Protein AF-W1Y6G8-F1 (afdb_monomer_lite)

Foldseek 3Di:
DPPPPPQWDWDDDPNDIDIWGWDDDPAATWTHPQQKIWGDHDQFIWIDGNPDTPDGRHGNDPDPD

pLDDT: mean 89.87, std 12.59, range [42.91, 97.94]

InterPro domains:
  IPR018660 C-type lysozyme inhibitor [PF09864] (5-52)
  IPR036328 C-type lysozyme inhibitor super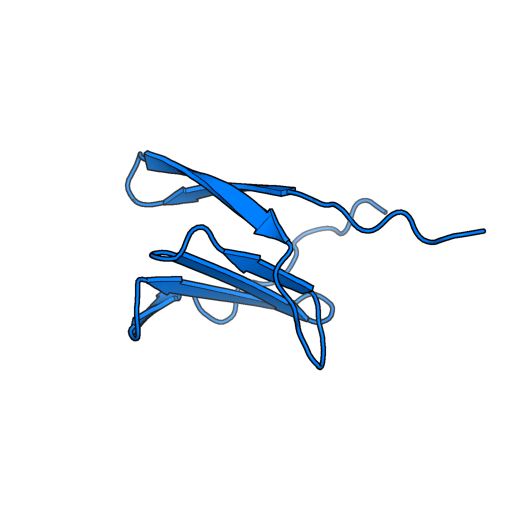family [G3DSA:2.40.128.200] (1-65)
  IPR036328 C-type lysozyme inhibitor superfamily [SSF141488] (6-63)

Secondary structure (DSSP, 8-state):
------SEEEEEETTEEEEEEEE--SSSEEEESSSEEEEEETTEEEEEETTEEEEEEEE-SS---

Organism: NCBI:txid408170

Radius of gyration: 11.91 Å; chains: 1; bounding box: 37×24×27 Å

Structure (mmCIF, N/CA/C/O backbone):
data_AF-W1Y6G8-F1
#
_entry.id   AF-W1Y6G8-F1
#
loop_
_at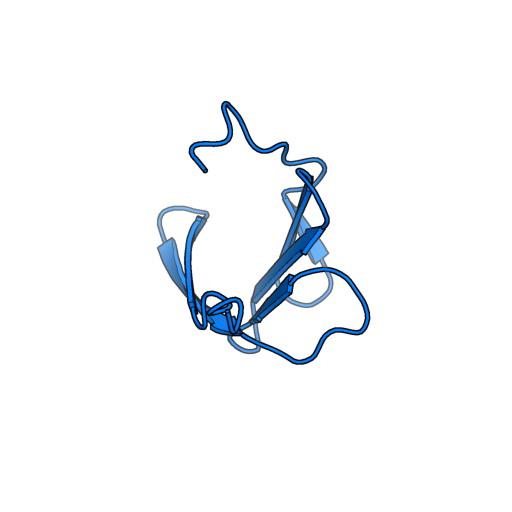om_site.group_PDB
_atom_site.id
_atom_site.type_symbol
_atom_site.label_atom_id
_atom_site.label_alt_id
_atom_site.label_comp_id
_atom_site.label_asym_id
_atom_site.label_entity_id
_atom_site.label_seq_id
_atom_site.pdbx_PDB_ins_code
_atom_site.Cartn_x
_atom_site.Cartn_y
_atom_site.Cartn_z
_atom_site.occupancy
_atom_site.B_iso_or_equiv
_atom_site.auth_seq_id
_atom_site.auth_comp_id
_atom_site.auth_asym_id
_atom_site.auth_atom_id
_atom_site.pdbx_PDB_model_num
ATOM 1 N N . ALA A 1 1 ? 28.739 -0.469 -2.035 1.00 42.91 1 ALA A N 1
ATOM 2 C CA . ALA A 1 1 ? 27.724 0.552 -1.706 1.00 42.91 1 ALA A CA 1
ATOM 3 C C . ALA A 1 1 ? 26.545 -0.137 -1.031 1.00 42.91 1 ALA A C 1
ATOM 5 O O . ALA A 1 1 ? 25.880 -0.944 -1.674 1.00 42.91 1 ALA A O 1
ATOM 6 N N . SER A 1 2 ? 26.332 0.090 0.264 1.00 47.59 2 SER A N 1
ATOM 7 C CA . SER A 1 2 ? 25.115 -0.346 0.953 1.00 47.59 2 SER A CA 1
ATOM 8 C C . SER A 1 2 ? 23.921 0.329 0.275 1.00 47.59 2 SER A C 1
ATOM 10 O O . SER A 1 2 ? 23.838 1.553 0.241 1.00 47.59 2 SER A O 1
ATOM 12 N N . ARG A 1 3 ? 23.014 -0.446 -0.334 1.00 56.09 3 ARG A N 1
ATOM 13 C CA . ARG A 1 3 ? 21.737 0.098 -0.813 1.00 56.09 3 ARG A CA 1
ATOM 14 C C . ARG A 1 3 ? 20.992 0.600 0.415 1.00 56.09 3 ARG A C 1
ATOM 16 O O . ARG A 1 3 ? 20.516 -0.208 1.207 1.00 56.09 3 ARG A O 1
ATOM 23 N N . GLN A 1 4 ? 20.937 1.912 0.596 1.00 59.59 4 GLN A N 1
ATOM 24 C CA . GLN A 1 4 ? 20.169 2.525 1.667 1.00 59.59 4 GLN A CA 1
ATOM 25 C C . GLN A 1 4 ? 18.692 2.309 1.328 1.00 59.59 4 GLN A C 1
ATOM 27 O O . GLN A 1 4 ? 18.113 3.029 0.516 1.00 59.59 4 GLN A O 1
ATOM 32 N N . SER A 1 5 ? 18.106 1.229 1.845 1.00 68.81 5 SER A N 1
ATOM 33 C CA . SER A 1 5 ? 16.686 0.964 1.654 1.00 68.81 5 SER A CA 1
ATOM 34 C C . SER A 1 5 ? 15.904 2.079 2.335 1.00 68.81 5 SER A C 1
ATOM 36 O O . SER A 1 5 ? 16.175 2.402 3.493 1.00 68.81 5 SER A O 1
ATOM 38 N N . ARG A 1 6 ? 14.939 2.676 1.624 1.00 79.81 6 ARG A N 1
ATOM 39 C CA . ARG A 1 6 ? 13.989 3.613 2.236 1.00 79.81 6 ARG A CA 1
ATOM 40 C C . ARG A 1 6 ? 13.390 2.948 3.470 1.00 79.81 6 ARG A C 1
ATOM 42 O O . ARG A 1 6 ? 12.827 1.862 3.347 1.00 79.81 6 ARG A O 1
ATOM 49 N N . GLN A 1 7 ? 13.526 3.598 4.622 1.00 91.06 7 GLN A N 1
ATOM 50 C CA . GLN A 1 7 ? 13.021 3.078 5.894 1.00 91.06 7 GLN A CA 1
ATOM 51 C C . GLN A 1 7 ? 11.548 3.411 6.121 1.00 91.06 7 GLN A C 1
ATOM 53 O O . GLN A 1 7 ? 10.886 2.750 6.914 1.00 91.06 7 GLN A O 1
ATOM 58 N N . GLU A 1 8 ? 11.022 4.399 5.401 1.00 95.06 8 GLU A N 1
ATOM 59 C CA . GLU A 1 8 ? 9.642 4.850 5.525 1.00 95.06 8 GLU A CA 1
ATOM 60 C C . GLU A 1 8 ? 9.068 5.213 4.152 1.00 95.06 8 GLU A C 1
ATOM 62 O O . GLU A 1 8 ? 9.794 5.592 3.222 1.00 95.06 8 GLU A O 1
ATOM 67 N N . VAL A 1 9 ? 7.748 5.108 4.034 1.00 94.38 9 VAL A N 1
ATOM 68 C CA . VAL A 1 9 ? 6.977 5.592 2.886 1.00 94.38 9 VAL A CA 1
ATOM 69 C C . VAL A 1 9 ? 5.790 6.394 3.379 1.00 94.38 9 VAL A C 1
ATOM 71 O O . VAL A 1 9 ? 5.225 6.110 4.434 1.00 94.38 9 VAL A O 1
ATOM 74 N N . SER A 1 10 ? 5.409 7.394 2.590 1.00 95.88 10 SER A N 1
ATOM 75 C CA . SER A 1 10 ? 4.172 8.129 2.810 1.00 95.88 10 SER A CA 1
ATOM 76 C C . SER A 1 10 ? 3.331 8.093 1.549 1.00 95.88 10 SER A C 1
ATOM 78 O O . SER A 1 10 ? 3.868 8.250 0.453 1.00 95.88 10 SER A O 1
ATOM 80 N N . PHE A 1 11 ? 2.031 7.874 1.699 1.00 94.00 11 PHE A N 1
ATOM 81 C CA . PHE A 1 11 ? 1.083 7.914 0.589 1.00 94.00 11 PHE A CA 1
ATOM 82 C C . PHE A 1 11 ? -0.276 8.402 1.078 1.00 94.00 11 PHE A C 1
ATOM 84 O O . PHE A 1 11 ? -0.584 8.323 2.266 1.00 94.00 11 PHE A O 1
ATOM 91 N N . VAL A 1 12 ? -1.075 8.927 0.153 1.00 95.38 12 VAL A N 1
ATOM 92 C CA . VAL A 1 12 ? -2.438 9.374 0.442 1.00 95.38 12 VAL A CA 1
ATOM 93 C C . VAL A 1 12 ? -3.413 8.288 0.013 1.00 95.38 12 VAL A C 1
ATOM 95 O O . VAL A 1 12 ? -3.336 7.790 -1.109 1.00 95.38 12 VAL A O 1
ATOM 98 N N . TYR A 1 13 ? -4.337 7.936 0.899 1.00 94.75 13 TYR A N 1
ATOM 99 C CA . TYR A 1 13 ? -5.455 7.046 0.607 1.00 94.75 13 TYR A CA 1
ATOM 100 C C . TYR A 1 13 ? -6.702 7.583 1.303 1.00 94.75 13 TYR A C 1
ATOM 102 O O . TYR A 1 13 ? -6.650 7.870 2.495 1.00 94.75 13 TYR A O 1
ATOM 110 N N . ASP A 1 14 ? -7.799 7.743 0.559 1.00 93.56 14 ASP A N 1
ATOM 111 C CA . ASP A 1 14 ? -9.071 8.267 1.084 1.00 93.56 14 ASP A CA 1
ATOM 112 C C . ASP A 1 14 ? -8.903 9.609 1.831 1.00 93.56 14 ASP A C 1
ATOM 114 O O . ASP A 1 14 ? -9.317 9.781 2.974 1.00 93.56 14 ASP A O 1
ATOM 118 N N . ASN A 1 15 ? -8.171 10.544 1.207 1.00 95.25 15 ASN A N 1
ATOM 119 C CA . ASN A 1 15 ? -7.806 11.857 1.760 1.00 95.25 15 ASN A CA 1
ATOM 120 C C . ASN A 1 15 ? -6.995 11.835 3.074 1.00 95.25 15 ASN A C 1
ATOM 122 O O . ASN A 1 15 ? -6.740 12.892 3.651 1.00 95.25 15 ASN A O 1
ATOM 126 N N . GLN A 1 16 ? -6.516 10.670 3.512 1.00 95.50 16 GLN A N 1
ATOM 127 C CA . GLN A 1 16 ? -5.646 10.524 4.672 1.00 95.50 16 GLN A CA 1
ATOM 128 C C . GLN A 1 16 ? -4.190 10.325 4.234 1.00 95.50 16 GLN A C 1
ATOM 130 O O . GLN A 1 16 ? -3.884 9.423 3.453 1.00 95.50 16 GLN A O 1
ATOM 135 N N . LEU A 1 17 ? -3.277 11.145 4.767 1.00 97.31 17 LEU A N 1
ATOM 136 C CA . LEU A 1 17 ? -1.838 10.910 4.651 1.00 97.31 17 LEU A CA 1
ATOM 137 C C . LEU A 1 17 ? -1.430 9.793 5.617 1.00 97.31 17 LEU A C 1
ATOM 139 O O . LEU A 1 17 ? -1.638 9.891 6.826 1.00 97.31 17 LEU A O 1
ATOM 143 N N . LEU A 1 18 ? -0.855 8.728 5.073 1.00 97.81 18 LEU A N 1
ATOM 144 C CA . LEU A 1 18 ? -0.373 7.572 5.81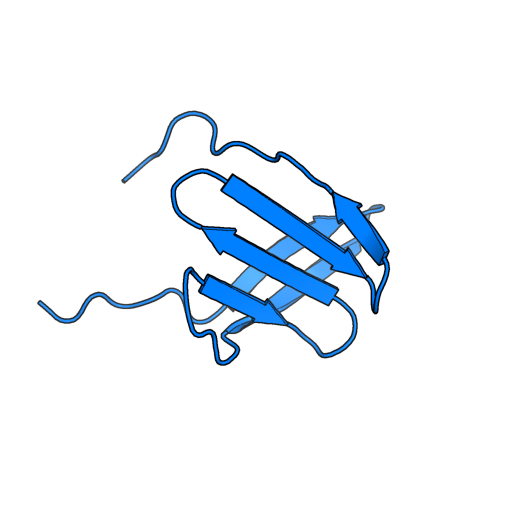6 1.00 97.81 18 LEU A CA 1
ATOM 145 C C . LEU A 1 18 ? 1.150 7.585 5.838 1.00 97.81 18 LEU A C 1
ATOM 147 O O . LEU A 1 18 ? 1.774 7.855 4.814 1.00 97.81 18 LEU A O 1
ATOM 151 N N . HIS A 1 19 ? 1.731 7.250 6.988 1.00 97.56 19 HIS A N 1
ATOM 152 C CA . HIS A 1 19 ? 3.173 7.136 7.192 1.00 97.56 19 HIS A CA 1
ATOM 153 C C . HIS A 1 19 ? 3.491 5.726 7.679 1.00 97.56 19 HIS A C 1
ATOM 155 O O . HIS A 1 19 ? 3.112 5.348 8.787 1.00 97.56 19 HIS A O 1
ATOM 161 N N . LEU A 1 20 ? 4.166 4.936 6.845 1.00 97.62 20 LEU A N 1
ATOM 162 C CA . LEU A 1 20 ? 4.451 3.533 7.128 1.00 97.62 20 LEU A CA 1
ATOM 163 C C . LEU A 1 20 ? 5.949 3.299 7.286 1.00 97.62 20 LEU A C 1
ATOM 165 O O . LEU A 1 20 ? 6.754 3.820 6.512 1.00 97.62 20 LEU A O 1
ATOM 169 N N . LYS A 1 21 ? 6.310 2.442 8.241 1.00 97.19 21 LYS A N 1
ATOM 170 C CA . LYS A 1 21 ? 7.697 2.042 8.504 1.00 97.19 21 LYS A CA 1
ATOM 171 C C . LYS A 1 21 ? 8.024 0.729 7.820 1.00 97.19 21 LYS A C 1
ATOM 173 O O . LYS A 1 21 ? 7.149 -0.117 7.642 1.00 97.19 21 LYS A O 1
ATOM 178 N N . GLN A 1 22 ? 9.282 0.547 7.441 1.00 96.31 22 GLN A N 1
ATOM 179 C CA . GLN A 1 22 ? 9.752 -0.681 6.817 1.00 96.31 22 GLN A CA 1
ATOM 180 C C . GLN A 1 22 ? 9.533 -1.868 7.764 1.00 96.31 22 GLN A C 1
ATOM 182 O O . GLN A 1 22 ? 9.932 -1.845 8.927 1.00 96.31 22 GLN A O 1
ATOM 187 N N . GLY A 1 23 ? 8.889 -2.909 7.249 1.00 94.06 23 GLY A N 1
ATOM 188 C CA . GLY A 1 23 ? 8.683 -4.181 7.924 1.00 94.06 23 GLY A CA 1
ATOM 189 C C . GLY A 1 23 ? 9.518 -5.289 7.291 1.00 94.06 23 GLY A C 1
ATOM 190 O O . GLY A 1 23 ? 9.996 -5.175 6.160 1.00 94.06 23 GLY A O 1
ATOM 191 N N . ILE A 1 24 ? 9.662 -6.397 8.015 1.00 93.31 24 ILE A N 1
ATOM 192 C CA . ILE A 1 24 ? 10.344 -7.592 7.508 1.00 93.31 24 ILE A CA 1
ATOM 193 C C . ILE A 1 24 ? 9.576 -8.141 6.300 1.00 93.31 24 ILE A C 1
ATOM 195 O O . ILE A 1 24 ? 8.348 -8.257 6.318 1.00 93.31 24 ILE A O 1
ATOM 199 N N . SER A 1 25 ? 10.305 -8.498 5.245 1.00 92.25 25 SER A N 1
ATOM 200 C CA . SER A 1 25 ? 9.743 -9.147 4.062 1.00 92.25 25 SER A CA 1
ATOM 201 C C . SER A 1 25 ? 10.734 -10.141 3.473 1.00 92.25 25 SER A C 1
ATOM 203 O O . SER A 1 25 ? 11.940 -9.918 3.517 1.00 92.25 25 SER A O 1
ATOM 205 N N . ALA A 1 26 ? 10.214 -11.245 2.934 1.00 86.81 26 ALA A N 1
ATOM 206 C CA . ALA A 1 26 ? 11.023 -12.255 2.254 1.00 86.81 26 ALA A CA 1
ATOM 207 C C . ALA A 1 26 ? 11.371 -11.846 0.811 1.00 86.81 26 ALA A C 1
ATOM 209 O O . ALA A 1 26 ? 12.403 -12.242 0.280 1.00 86.81 26 ALA A O 1
ATOM 210 N N . SER A 1 27 ? 10.507 -11.053 0.169 1.00 89.12 27 SER A N 1
ATOM 211 C CA . SER A 1 27 ? 10.753 -10.480 -1.154 1.00 89.12 27 SER A CA 1
ATOM 212 C C . SER A 1 27 ? 10.030 -9.145 -1.314 1.00 89.12 27 SER A C 1
ATOM 214 O O . SER A 1 27 ? 8.957 -8.932 -0.739 1.00 89.12 27 SER A O 1
ATOM 216 N N . GLY A 1 28 ? 10.619 -8.267 -2.125 1.00 92.06 28 GLY A N 1
ATOM 217 C CA . GLY A 1 28 ? 10.144 -6.896 -2.270 1.00 92.06 28 GLY A CA 1
ATOM 218 C C . GLY A 1 28 ? 10.467 -6.039 -1.045 1.00 92.06 28 GLY A C 1
ATOM 219 O O . GLY A 1 28 ? 11.319 -6.391 -0.231 1.00 92.06 28 GLY A O 1
ATOM 220 N N . ALA A 1 29 ? 9.791 -4.903 -0.935 1.00 94.75 29 ALA A N 1
ATOM 221 C CA . ALA A 1 29 ? 9.814 -4.045 0.234 1.00 94.75 29 ALA A CA 1
ATOM 222 C C . ALA A 1 29 ? 8.411 -3.991 0.838 1.00 94.75 29 ALA A C 1
ATOM 224 O O . ALA A 1 29 ? 7.418 -3.764 0.147 1.00 94.75 29 ALA A O 1
ATOM 225 N N . ARG A 1 30 ? 8.327 -4.218 2.147 1.00 96.12 30 ARG A N 1
ATOM 226 C CA . ARG A 1 30 ? 7.093 -4.105 2.920 1.00 96.12 30 ARG A CA 1
ATOM 227 C C . ARG A 1 30 ? 7.195 -2.898 3.834 1.00 96.12 30 ARG A C 1
ATOM 229 O O . ARG A 1 30 ? 8.190 -2.749 4.536 1.00 96.12 30 ARG A O 1
ATOM 236 N N . TYR A 1 31 ? 6.134 -2.111 3.889 1.00 97.44 31 TYR A N 1
ATOM 237 C CA . TYR A 1 31 ? 5.969 -1.026 4.845 1.00 97.44 31 TYR A CA 1
ATOM 238 C C . TYR A 1 31 ? 4.626 -1.170 5.548 1.00 97.44 31 TYR A C 1
ATOM 240 O O . TYR A 1 31 ? 3.639 -1.541 4.914 1.00 97.44 31 TYR A O 1
ATOM 248 N N . THR A 1 32 ? 4.576 -0.928 6.854 1.00 97.31 32 THR A N 1
ATOM 249 C CA . THR A 1 32 ? 3.355 -1.081 7.648 1.00 97.31 32 THR A CA 1
ATOM 250 C C . T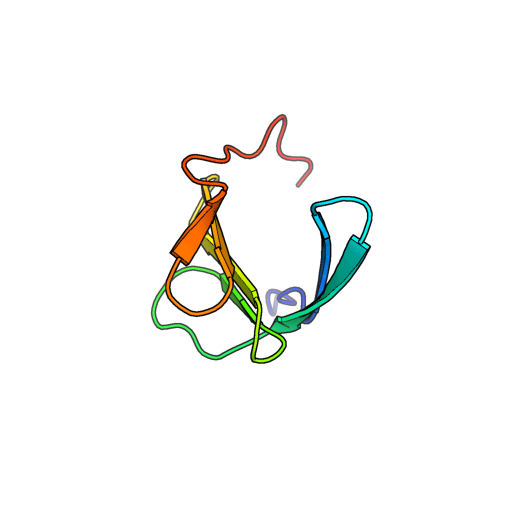HR A 1 32 ? 3.360 -0.217 8.909 1.00 97.31 32 THR A C 1
ATOM 252 O O . THR A 1 32 ? 4.416 0.121 9.441 1.00 97.31 32 THR A O 1
ATOM 255 N N . ASP A 1 33 ? 2.166 0.126 9.382 1.00 96.38 33 ASP A N 1
ATOM 256 C CA . ASP A 1 33 ? 1.869 0.734 10.687 1.00 96.38 33 ASP A CA 1
ATOM 257 C C . ASP A 1 33 ? 1.010 -0.202 11.571 1.00 96.38 33 ASP A C 1
ATOM 259 O O . ASP A 1 33 ? 0.540 0.191 12.635 1.00 96.38 33 ASP A O 1
ATOM 263 N N . GLY A 1 34 ? 0.788 -1.445 11.122 1.00 95.56 34 GLY A N 1
ATOM 264 C CA . GLY A 1 34 ? -0.103 -2.426 11.747 1.00 95.56 34 GLY A CA 1
ATOM 265 C C . GLY A 1 34 ? -1.540 -2.431 11.206 1.00 95.56 34 GLY A C 1
ATOM 266 O O . GLY A 1 34 ? -2.238 -3.428 11.375 1.00 95.56 34 GLY A O 1
ATOM 267 N N . ILE A 1 35 ? -1.982 -1.377 10.514 1.00 96.75 35 ILE A N 1
ATOM 268 C CA . ILE A 1 35 ? -3.313 -1.295 9.888 1.00 96.75 35 ILE A CA 1
ATOM 269 C C . ILE A 1 35 ? -3.191 -1.382 8.371 1.00 96.75 35 ILE A C 1
ATOM 271 O O . ILE A 1 35 ? -3.930 -2.134 7.739 1.00 96.75 35 ILE A O 1
ATOM 275 N N . TYR A 1 36 ? -2.268 -0.629 7.786 1.00 97.94 36 TYR A N 1
ATOM 276 C CA . TYR A 1 36 ? -1.984 -0.642 6.363 1.00 97.94 36 TYR A CA 1
ATOM 277 C C . TYR A 1 36 ? -0.701 -1.415 6.074 1.00 97.94 36 TYR A C 1
ATOM 279 O O . TYR A 1 36 ? 0.247 -1.432 6.866 1.00 97.94 36 TYR A O 1
ATOM 287 N N . VAL A 1 37 ? -0.660 -2.051 4.906 1.00 97.38 37 VAL A N 1
ATOM 288 C CA . VAL A 1 37 ? 0.556 -2.652 4.357 1.00 97.38 37 VAL A CA 1
ATOM 289 C C . VAL A 1 37 ? 0.741 -2.140 2.941 1.00 97.38 37 VAL A C 1
ATOM 291 O O . VAL A 1 37 ? -0.075 -2.433 2.074 1.00 97.38 37 VAL A O 1
ATOM 294 N N . PHE A 1 38 ? 1.823 -1.408 2.702 1.00 96.94 38 PHE A N 1
ATOM 295 C CA . PHE A 1 38 ? 2.297 -1.094 1.360 1.00 96.94 38 PHE A CA 1
ATOM 296 C C . PHE A 1 38 ? 3.373 -2.114 0.994 1.00 96.94 38 PHE A C 1
ATOM 298 O O . PHE A 1 38 ? 4.413 -2.192 1.653 1.00 96.94 38 PHE A O 1
ATOM 305 N N . TRP A 1 39 ? 3.121 -2.918 -0.032 1.00 95.56 39 TRP A N 1
ATOM 306 C CA . TRP A 1 39 ? 4.073 -3.906 -0.525 1.00 95.56 39 TRP A CA 1
ATOM 307 C C . TRP A 1 39 ? 4.472 -3.562 -1.952 1.00 95.56 39 TRP A C 1
ATOM 309 O O . TRP A 1 39 ? 3.608 -3.497 -2.824 1.00 95.56 39 TRP A O 1
ATOM 319 N N . SER A 1 40 ? 5.767 -3.349 -2.183 1.00 94.25 40 SER A N 1
ATOM 320 C CA . SER A 1 40 ? 6.320 -3.132 -3.517 1.00 94.25 40 SER A CA 1
ATOM 321 C C . SER A 1 40 ? 7.269 -4.249 -3.923 1.00 94.25 40 SER A C 1
ATOM 323 O O . SER A 1 40 ? 8.085 -4.729 -3.133 1.00 94.25 40 SER A O 1
ATOM 325 N N . LYS A 1 41 ? 7.183 -4.665 -5.183 1.00 92.19 41 LYS A N 1
ATOM 326 C CA . LYS A 1 41 ? 8.045 -5.691 -5.764 1.00 92.19 41 LYS A CA 1
ATOM 327 C C . LYS A 1 41 ? 8.308 -5.353 -7.227 1.00 92.19 41 LYS A C 1
ATOM 329 O O . LYS A 1 41 ? 7.393 -5.366 -8.040 1.00 92.19 41 LYS A O 1
ATOM 334 N N . GLY A 1 42 ? 9.572 -5.090 -7.559 1.00 91.00 42 GLY A N 1
ATOM 335 C CA . GLY A 1 42 ? 9.915 -4.555 -8.877 1.00 91.00 42 GLY A CA 1
ATOM 336 C C . GLY A 1 42 ? 9.232 -3.205 -9.077 1.00 91.00 42 GLY A C 1
ATOM 337 O O . GLY A 1 42 ? 9.360 -2.336 -8.215 1.00 91.00 42 GLY A O 1
ATOM 338 N N . ASP A 1 43 ? 8.469 -3.088 -10.159 1.00 92.62 43 ASP A N 1
ATOM 339 C CA . ASP A 1 43 ? 7.695 -1.889 -10.493 1.00 92.62 43 ASP A CA 1
ATOM 340 C C . ASP A 1 43 ? 6.235 -1.966 -10.015 1.00 92.62 43 ASP A C 1
ATOM 342 O O . ASP A 1 43 ? 5.468 -1.026 -10.211 1.00 92.62 43 ASP A O 1
ATOM 346 N N . GLU A 1 44 ? 5.846 -3.058 -9.353 1.00 94.06 44 GLU A N 1
ATOM 347 C CA . GLU A 1 44 ? 4.484 -3.254 -8.864 1.00 94.06 44 GLU A CA 1
ATOM 348 C C . GLU A 1 44 ? 4.336 -2.839 -7.400 1.00 94.06 44 GLU A C 1
ATOM 350 O O . GLU A 1 44 ? 5.238 -3.037 -6.578 1.00 94.06 44 GLU A O 1
ATOM 355 N N . ALA A 1 45 ? 3.152 -2.338 -7.050 1.00 95.38 45 ALA A N 1
ATOM 356 C CA . ALA A 1 45 ? 2.734 -2.129 -5.674 1.00 95.38 45 ALA A CA 1
ATOM 357 C C . ALA A 1 45 ? 1.308 -2.641 -5.420 1.00 95.38 45 ALA A C 1
ATOM 359 O O . ALA A 1 45 ? 0.423 -2.587 -6.275 1.00 95.38 45 ALA A O 1
ATOM 360 N N . THR A 1 46 ? 1.091 -3.143 -4.207 1.00 96.88 46 THR A N 1
ATOM 361 C CA . THR A 1 46 ? -0.222 -3.520 -3.668 1.00 96.88 46 THR A CA 1
ATOM 362 C C . THR A 1 46 ? -0.363 -2.923 -2.273 1.00 96.88 46 THR A C 1
ATOM 364 O O . THR A 1 46 ? 0.576 -2.979 -1.473 1.00 96.88 46 THR A O 1
ATOM 367 N N . VAL A 1 47 ? -1.534 -2.363 -1.969 1.00 97.19 47 VAL A N 1
ATOM 368 C CA . VAL A 1 47 ? -1.853 -1.822 -0.646 1.00 97.19 47 VAL A CA 1
ATOM 369 C C . VAL A 1 47 ? -2.967 -2.634 -0.010 1.00 97.19 47 VAL A C 1
ATOM 371 O O . VAL A 1 47 ? -4.026 -2.842 -0.605 1.00 97.19 47 VAL A O 1
ATOM 374 N N . TYR A 1 48 ? -2.729 -3.048 1.229 1.00 97.19 48 TYR A N 1
ATOM 375 C CA . TYR A 1 48 ? -3.695 -3.730 2.076 1.00 97.19 48 TYR A CA 1
ATOM 376 C C . TYR A 1 48 ? -4.139 -2.807 3.208 1.00 97.19 48 TYR A C 1
ATOM 378 O O . TYR A 1 48 ? -3.333 -2.051 3.752 1.00 97.19 48 TYR A O 1
ATOM 386 N N . LYS A 1 49 ? -5.409 -2.912 3.594 1.00 97.31 49 LYS A N 1
ATOM 387 C CA . LYS A 1 49 ? -5.964 -2.383 4.843 1.00 97.31 49 LYS A CA 1
ATOM 388 C C . LYS A 1 49 ? -6.468 -3.573 5.651 1.00 97.31 49 LYS A C 1
ATOM 390 O O . LYS A 1 49 ? -7.488 -4.173 5.301 1.00 97.31 49 LYS A O 1
ATOM 395 N N . ARG A 1 50 ? -5.750 -3.920 6.720 1.00 93.88 50 ARG A N 1
ATOM 396 C CA . ARG A 1 50 ? -5.871 -5.198 7.436 1.00 93.88 50 ARG A CA 1
ATOM 397 C C . ARG A 1 50 ? -5.708 -6.347 6.434 1.00 93.88 50 ARG A C 1
ATOM 399 O O . ARG A 1 50 ? -4.663 -6.434 5.800 1.00 93.88 50 ARG A O 1
ATOM 406 N N . ASP A 1 51 ? -6.760 -7.127 6.206 1.00 91.50 51 ASP A N 1
ATOM 407 C CA . ASP A 1 51 ? -6.724 -8.305 5.330 1.00 91.50 51 ASP A CA 1
ATOM 408 C C . ASP A 1 51 ? -7.343 -8.057 3.945 1.00 91.50 51 ASP A C 1
ATOM 410 O O . ASP A 1 51 ? -7.542 -8.987 3.166 1.00 91.50 51 ASP A O 1
ATOM 414 N N . ARG A 1 52 ? -7.692 -6.803 3.623 1.00 96.75 52 ARG A N 1
ATOM 415 C CA . ARG A 1 52 ? -8.327 -6.443 2.348 1.00 96.75 52 ARG A CA 1
ATOM 416 C C . ARG A 1 52 ? -7.366 -5.692 1.449 1.00 96.75 52 ARG A C 1
ATOM 418 O O . ARG A 1 52 ? -6.756 -4.717 1.878 1.00 96.75 52 ARG A O 1
ATOM 425 N N . ILE A 1 53 ? -7.302 -6.103 0.189 1.00 97.06 53 ILE A N 1
ATOM 426 C CA . ILE A 1 53 ? -6.622 -5.352 -0.864 1.00 97.06 53 ILE A CA 1
ATOM 427 C C . ILE A 1 53 ? -7.459 -4.108 -1.172 1.00 97.06 53 ILE A C 1
ATOM 429 O O . ILE A 1 53 ? -8.635 -4.221 -1.512 1.00 97.06 53 ILE A O 1
ATOM 433 N N . VAL A 1 54 ? -6.858 -2.930 -1.018 1.00 97.12 54 VAL A N 1
ATOM 434 C CA . VAL A 1 54 ? -7.504 -1.636 -1.289 1.00 97.12 54 VAL A CA 1
ATOM 435 C C . VAL A 1 54 ? -6.943 -0.941 -2.523 1.00 97.12 54 VAL A C 1
ATOM 437 O O . VAL A 1 54 ? -7.639 -0.128 -3.120 1.00 97.12 54 VAL A O 1
ATOM 440 N N . LEU A 1 55 ? -5.711 -1.279 -2.915 1.00 96.38 55 LEU A N 1
ATOM 441 C CA . LEU A 1 55 ? -5.106 -0.909 -4.191 1.00 96.38 55 LEU A CA 1
ATOM 442 C C . LEU A 1 55 ? -4.326 -2.117 -4.715 1.00 96.38 55 LEU A C 1
ATOM 444 O O . LEU A 1 55 ? -3.527 -2.698 -3.978 1.00 96.38 55 LEU A O 1
ATOM 448 N N . ASN A 1 56 ? -4.540 -2.485 -5.973 1.00 94.94 56 ASN A N 1
ATOM 449 C CA . ASN A 1 56 ? -3.852 -3.588 -6.638 1.00 94.94 56 ASN A CA 1
ATOM 450 C C . ASN A 1 56 ? -3.346 -3.162 -8.012 1.00 94.94 56 ASN A C 1
ATOM 452 O O . ASN A 1 56 ? -3.848 -2.201 -8.593 1.00 94.94 56 ASN A O 1
ATOM 456 N N . ASN A 1 57 ? -2.371 -3.910 -8.532 1.00 90.69 57 ASN A N 1
ATOM 457 C CA . ASN A 1 57 ? -1.805 -3.699 -9.864 1.00 90.69 57 ASN A CA 1
ATOM 458 C C . ASN A 1 57 ? -1.317 -2.254 -10.081 1.00 90.69 57 ASN A C 1
ATOM 460 O O . ASN A 1 57 ? -1.354 -1.744 -11.201 1.00 90.69 57 ASN A O 1
ATOM 464 N N . CYS A 1 58 ? -0.858 -1.582 -9.021 1.00 93.62 58 CYS A N 1
ATOM 465 C CA . CYS A 1 58 ? -0.247 -0.270 -9.155 1.00 93.62 58 CYS A CA 1
ATOM 466 C C . CYS A 1 58 ? 1.113 -0.444 -9.826 1.00 93.62 58 CYS A C 1
ATOM 468 O O . CYS A 1 58 ? 1.937 -1.207 -9.334 1.00 93.62 58 CYS A O 1
ATOM 470 N N . GLN A 1 59 ? 1.337 0.264 -10.928 1.00 94.00 59 GLN A N 1
ATOM 471 C CA . GLN A 1 59 ? 2.580 0.203 -11.691 1.00 94.00 59 GLN A CA 1
ATOM 472 C C . GL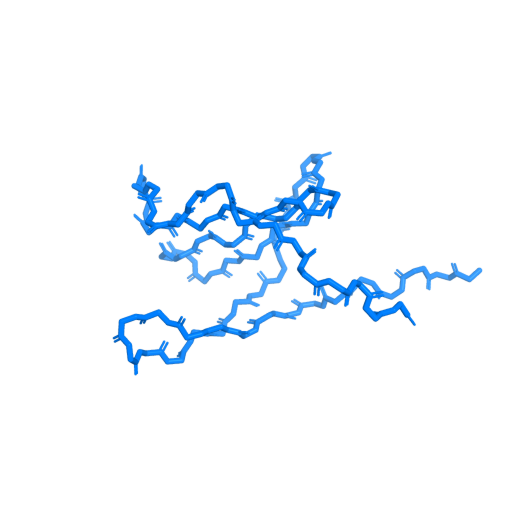N A 1 59 ? 3.330 1.520 -11.534 1.00 94.00 59 GLN A C 1
ATOM 474 O O . GLN A 1 59 ? 2.741 2.592 -11.716 1.00 94.00 59 GLN A O 1
ATOM 479 N N . LEU A 1 60 ? 4.620 1.448 -11.223 1.00 90.38 60 LEU A N 1
ATOM 480 C CA . LEU A 1 60 ? 5.493 2.607 -11.126 1.00 90.38 60 LEU A CA 1
ATOM 481 C C . LEU A 1 60 ? 5.535 3.327 -12.476 1.00 90.38 60 LEU A C 1
ATOM 483 O O . LEU A 1 60 ? 6.068 2.821 -13.460 1.00 90.38 60 LEU A O 1
ATOM 487 N N . GLN A 1 61 ? 4.954 4.523 -12.522 1.00 88.75 61 GLN A N 1
ATOM 488 C CA . GLN A 1 61 ? 4.985 5.351 -13.718 1.00 88.75 61 GLN A CA 1
ATOM 489 C C . GLN A 1 61 ? 6.278 6.158 -13.733 1.00 88.75 61 GLN A C 1
ATOM 491 O O . GLN A 1 61 ? 6.549 6.905 -12.797 1.00 88.75 61 GLN A O 1
ATOM 496 N N . ASN A 1 62 ? 7.045 6.013 -14.814 1.00 82.31 62 ASN A N 1
ATOM 497 C CA . ASN A 1 62 ? 8.266 6.770 -15.085 1.00 82.31 62 ASN A CA 1
ATOM 498 C C . ASN A 1 62 ? 9.289 6.714 -13.924 1.00 82.31 62 ASN A C 1
ATOM 500 O O . ASN A 1 62 ? 9.432 7.688 -13.180 1.00 82.31 62 ASN A O 1
ATOM 504 N N . PRO A 1 63 ? 9.987 5.576 -13.737 1.00 68.00 63 PRO A N 1
ATOM 505 C CA . PRO A 1 63 ? 10.903 5.375 -12.619 1.00 68.00 63 PRO A CA 1
ATOM 506 C C . PRO A 1 63 ? 12.035 6.408 -12.655 1.00 68.00 63 PRO A C 1
ATOM 508 O O . PRO A 1 63 ? 12.995 6.279 -13.413 1.00 68.00 63 PRO A O 1
ATOM 511 N N . GLN A 1 64 ? 11.935 7.441 -11.819 1.00 64.94 64 GLN A N 1
ATOM 512 C CA . GLN A 1 64 ? 13.071 8.309 -11.539 1.00 64.94 64 GLN A CA 1
ATOM 513 C C . GLN A 1 64 ? 13.981 7.569 -10.565 1.00 64.94 64 GLN A C 1
ATOM 515 O O . GLN A 1 64 ? 13.589 7.278 -9.432 1.00 64.94 64 GLN A O 1
ATOM 520 N N . ARG A 1 65 ? 15.148 7.174 -11.069 1.00 60.25 65 ARG A N 1
ATOM 521 C CA . ARG A 1 65 ? 16.112 6.326 -10.372 1.00 60.25 65 ARG A CA 1
ATOM 522 C C . ARG A 1 65 ? 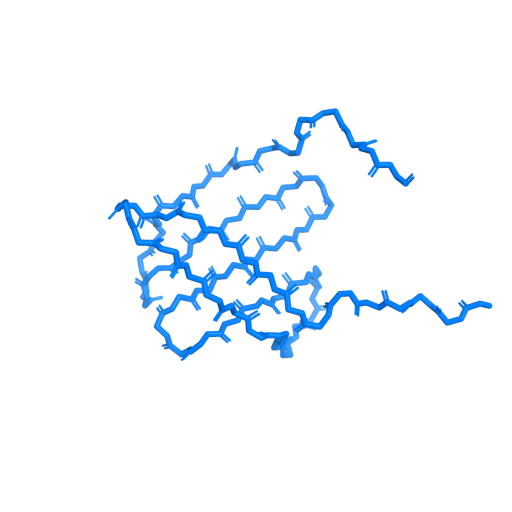17.171 7.146 -9.658 1.00 60.25 65 ARG A C 1
ATOM 524 O O . ARG A 1 65 ? 17.642 8.129 -10.267 1.00 60.25 65 ARG A O 1
#

Sequence (65 aa):
ASRQSRQEVSFVYDNQLLHLKQGISASGARYTDGIYVFWSKGDEATVYKRDRIVLNNCQLQNPQR